Protein AF-A0A1G3M4K0-F1 (afdb_monomer_lite)

Radius of gyration: 13.22 Å; chains: 1; bounding box: 34×30×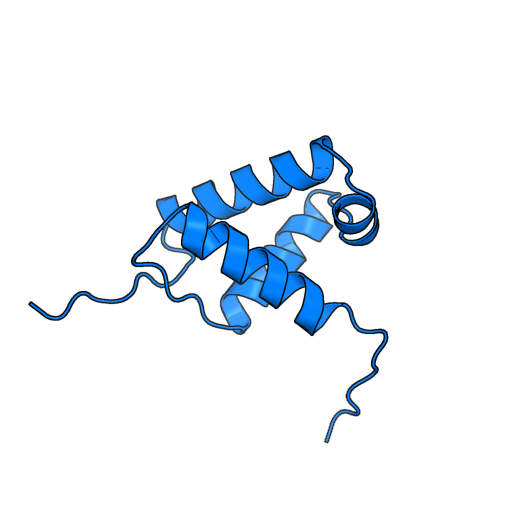35 Å

Secondary structure (DSSP, 8-state):
-----TT-GGGHHHHHHHHHHHHH-TTB---HHHHHHHHHHHHHTT--HHHHHTT-HHHHHHHHHHHHHHHHHT-S-B-----

Structure (mmCIF, N/CA/C/O backbone):
data_AF-A0A1G3M4K0-F1
#
_entry.id   AF-A0A1G3M4K0-F1
#
loop_
_atom_site.group_PDB
_atom_site.id
_atom_site.type_symbol
_atom_site.label_atom_id
_atom_site.label_alt_id
_atom_site.label_comp_id
_atom_site.label_asym_id
_atom_site.label_entity_id
_atom_site.label_seq_id
_atom_site.pdbx_PDB_ins_code
_atom_site.Cartn_x
_atom_site.Cartn_y
_atom_site.Cartn_z
_atom_site.occupancy
_atom_site.B_iso_or_equiv
_atom_site.auth_seq_id
_atom_site.auth_comp_id
_atom_site.auth_asym_id
_atom_site.auth_atom_id
_atom_site.pdbx_PDB_model_num
ATOM 1 N N . MET A 1 1 ? 12.731 -22.345 13.520 1.00 40.59 1 MET A N 1
ATOM 2 C CA . MET A 1 1 ? 12.763 -20.865 13.524 1.00 40.59 1 MET A CA 1
ATOM 3 C C . MET A 1 1 ? 13.179 -20.406 12.138 1.00 40.59 1 MET A C 1
ATOM 5 O O . MET A 1 1 ? 14.244 -20.848 11.723 1.00 40.59 1 MET A O 1
ATOM 9 N N . PRO A 1 2 ? 12.395 -19.624 11.376 1.00 48.06 2 PRO A N 1
ATOM 10 C CA . PRO A 1 2 ? 12.871 -19.192 10.073 1.00 48.06 2 PRO A CA 1
ATOM 11 C C . PRO A 1 2 ? 13.853 -18.027 10.243 1.00 48.06 2 PRO A C 1
ATOM 13 O O . PRO A 1 2 ? 13.591 -17.065 10.967 1.00 48.06 2 PRO A O 1
ATOM 16 N N . LEU A 1 3 ? 15.003 -18.183 9.593 1.00 47.28 3 LEU A N 1
ATOM 17 C CA . LEU A 1 3 ? 16.097 -17.226 9.492 1.00 47.28 3 LEU A CA 1
ATOM 18 C C . LEU A 1 3 ? 15.590 -15.942 8.816 1.00 47.28 3 LEU A C 1
ATOM 20 O O . LEU A 1 3 ? 14.970 -15.985 7.756 1.00 47.28 3 LEU A O 1
ATOM 24 N N . LEU A 1 4 ? 15.822 -14.796 9.455 1.00 49.38 4 LEU A N 1
ATOM 25 C CA . LEU A 1 4 ? 15.499 -13.481 8.907 1.00 49.38 4 LEU A CA 1
ATOM 26 C C . LEU A 1 4 ? 16.557 -13.102 7.867 1.00 49.38 4 LEU A C 1
ATOM 28 O O . LEU A 1 4 ? 17.576 -12.505 8.205 1.00 49.38 4 LEU A O 1
ATOM 32 N N . ASP A 1 5 ? 16.309 -13.446 6.607 1.00 47.09 5 ASP A N 1
ATOM 33 C CA . ASP A 1 5 ? 17.121 -12.983 5.486 1.00 47.09 5 ASP A CA 1
ATOM 34 C C . ASP A 1 5 ? 17.019 -11.442 5.366 1.00 47.09 5 ASP A C 1
ATOM 36 O O . ASP A 1 5 ? 15.927 -10.897 5.177 1.00 47.09 5 ASP A O 1
ATOM 40 N N . PRO A 1 6 ? 18.131 -10.687 5.433 1.00 49.94 6 PRO A N 1
ATOM 41 C CA . PRO A 1 6 ? 18.121 -9.226 5.280 1.00 49.94 6 PRO A CA 1
ATOM 42 C C . PRO A 1 6 ? 17.736 -8.776 3.860 1.00 49.94 6 PRO A C 1
ATOM 44 O O . PRO A 1 6 ? 17.485 -7.595 3.629 1.00 49.94 6 PRO A O 1
ATOM 47 N N . LYS A 1 7 ? 17.674 -9.720 2.913 1.00 49.91 7 LYS A N 1
ATOM 48 C CA . LYS A 1 7 ? 17.220 -9.521 1.533 1.00 49.91 7 LYS A CA 1
ATOM 49 C C . LYS A 1 7 ? 15.716 -9.708 1.354 1.00 49.91 7 LYS A C 1
ATOM 51 O O . LYS A 1 7 ? 15.231 -9.438 0.259 1.00 49.91 7 LYS A O 1
ATOM 56 N N . VAL A 1 8 ? 14.971 -10.159 2.369 1.00 50.06 8 VAL A N 1
ATOM 57 C CA . VAL A 1 8 ? 13.519 -10.280 2.212 1.00 50.06 8 VAL A CA 1
ATOM 58 C C . VAL A 1 8 ? 12.902 -8.889 2.365 1.00 50.06 8 VAL A C 1
ATOM 60 O O . VAL A 1 8 ? 12.959 -8.308 3.453 1.00 50.06 8 VAL A O 1
ATOM 63 N N . PRO A 1 9 ? 12.270 -8.339 1.313 1.00 52.16 9 PRO A N 1
ATOM 64 C CA . PRO A 1 9 ? 11.619 -7.036 1.372 1.00 52.16 9 PRO A CA 1
ATOM 65 C C . PRO A 1 9 ? 10.469 -6.972 2.383 1.00 52.16 9 PRO A C 1
ATOM 67 O O . PRO A 1 9 ? 10.040 -5.857 2.646 1.00 52.16 9 PRO A O 1
ATOM 70 N N . LEU A 1 10 ? 10.072 -8.102 3.001 1.00 53.91 10 LEU A N 1
ATOM 71 C CA . LEU A 1 10 ? 8.958 -8.313 3.946 1.00 53.91 10 LEU A CA 1
ATOM 72 C C . LEU A 1 10 ? 8.861 -7.317 5.115 1.00 53.91 10 LEU A C 1
ATOM 74 O O . LEU A 1 10 ? 7.869 -7.301 5.835 1.00 53.91 10 LEU A O 1
ATOM 78 N N . ARG A 1 11 ? 9.923 -6.552 5.393 1.00 67.88 11 ARG A N 1
ATOM 79 C CA . ARG A 1 11 ? 9.919 -5.488 6.413 1.00 67.88 11 ARG A CA 1
ATOM 80 C C . ARG A 1 11 ? 10.025 -4.084 5.825 1.00 67.88 11 ARG A C 1
ATOM 82 O O . ARG A 1 11 ? 9.700 -3.109 6.503 1.00 67.88 11 ARG A O 1
ATOM 89 N N . ALA A 1 12 ? 10.553 -3.931 4.616 1.00 77.06 12 ALA A N 1
ATOM 90 C CA . ALA A 1 12 ? 10.638 -2.638 3.943 1.00 77.06 12 ALA A CA 1
ATOM 91 C C . ALA A 1 12 ? 9.289 -2.266 3.317 1.00 77.06 12 ALA A C 1
ATOM 93 O O . ALA A 1 12 ? 8.837 -1.133 3.486 1.00 77.06 12 ALA A O 1
ATOM 94 N N . ASP A 1 13 ? 8.624 -3.232 2.684 1.00 78.00 13 ASP A N 1
ATOM 95 C CA . ASP A 1 13 ? 7.263 -3.096 2.167 1.00 78.00 13 ASP A CA 1
ATOM 96 C C . ASP A 1 13 ? 6.272 -2.765 3.292 1.00 78.00 13 ASP A C 1
ATOM 98 O O . ASP A 1 13 ? 5.546 -1.782 3.189 1.00 78.00 13 ASP A O 1
ATOM 102 N N . HIS A 1 14 ? 6.323 -3.464 4.430 1.00 82.12 14 HIS A N 1
ATOM 103 C CA . HIS A 1 14 ? 5.469 -3.197 5.594 1.00 82.12 14 HIS A CA 1
ATOM 104 C C . HIS A 1 14 ? 5.681 -1.792 6.159 1.00 82.12 14 HIS A C 1
ATOM 106 O O . HIS A 1 14 ? 4.715 -1.099 6.471 1.00 82.12 14 HIS A O 1
ATOM 112 N N . ARG A 1 15 ? 6.935 -1.326 6.259 1.00 83.38 15 ARG A N 1
ATOM 113 C CA . ARG A 1 15 ? 7.238 0.050 6.695 1.00 83.38 15 ARG A CA 1
ATOM 114 C C . ARG A 1 15 ? 6.681 1.084 5.719 1.00 83.38 15 ARG A C 1
ATOM 116 O O . ARG A 1 15 ? 6.132 2.099 6.152 1.00 83.38 15 ARG A O 1
ATOM 123 N N . PHE A 1 16 ? 6.799 0.822 4.419 1.00 84.31 16 PHE A N 1
ATOM 124 C CA . PHE A 1 16 ? 6.274 1.700 3.379 1.00 84.31 16 PHE A CA 1
ATOM 125 C C . PHE A 1 16 ? 4.741 1.740 3.395 1.00 84.31 16 PHE A C 1
ATOM 127 O O . PHE A 1 16 ? 4.154 2.823 3.414 1.00 84.31 16 PHE A O 1
ATOM 134 N N . LEU A 1 17 ? 4.096 0.575 3.487 1.00 84.56 17 LEU A N 1
ATOM 135 C CA . LEU A 1 17 ? 2.647 0.432 3.615 1.00 84.56 17 LEU A CA 1
ATOM 136 C C . LEU A 1 17 ? 2.130 1.121 4.876 1.00 84.56 17 LEU A C 1
ATOM 138 O O . LEU A 1 17 ? 1.195 1.909 4.783 1.00 84.56 17 LEU A O 1
ATOM 142 N N . LYS A 1 18 ? 2.778 0.922 6.028 1.00 84.06 18 LYS A N 1
ATOM 143 C CA . LYS A 1 18 ? 2.419 1.600 7.281 1.00 84.06 18 LYS A CA 1
ATOM 144 C C . LYS A 1 18 ? 2.476 3.120 7.136 1.00 84.06 18 LYS A C 1
ATOM 146 O O . LYS A 1 18 ? 1.553 3.812 7.563 1.00 84.06 18 LYS A O 1
ATOM 151 N N . LYS A 1 19 ? 3.517 3.650 6.484 1.00 84.44 19 LYS A N 1
ATOM 152 C CA . LYS A 1 19 ? 3.636 5.090 6.215 1.00 84.44 19 LYS A CA 1
ATOM 153 C C . LYS A 1 19 ? 2.521 5.579 5.287 1.00 84.44 19 LYS A C 1
ATOM 155 O O . LYS A 1 19 ? 1.880 6.579 5.597 1.00 84.44 19 LYS A O 1
ATOM 160 N N . LEU A 1 20 ? 2.227 4.865 4.202 1.00 83.25 20 LEU A N 1
ATOM 161 C CA . LEU A 1 20 ? 1.132 5.222 3.294 1.00 83.25 20 LEU A CA 1
ATOM 162 C C . LEU A 1 20 ? -0.243 5.166 3.965 1.00 83.25 20 LEU A C 1
ATOM 164 O O . LEU A 1 20 ? -1.054 6.068 3.763 1.00 83.25 20 LEU A O 1
ATOM 168 N N . VAL A 1 21 ? -0.494 4.147 4.784 1.00 82.44 21 VAL A N 1
ATOM 169 C CA . VAL A 1 21 ? -1.741 4.024 5.541 1.00 82.44 21 VAL A CA 1
ATOM 170 C C . VAL A 1 21 ? -1.862 5.159 6.550 1.00 82.44 21 VAL A C 1
ATOM 172 O O . VAL A 1 21 ? -2.896 5.812 6.553 1.00 82.44 21 VAL A O 1
ATOM 175 N N . SER A 1 22 ? -0.806 5.500 7.298 1.00 80.62 22 SER A N 1
ATOM 176 C CA . SER A 1 22 ? -0.841 6.643 8.228 1.00 80.62 22 SER A CA 1
ATOM 177 C C . SER A 1 22 ? -1.132 7.987 7.547 1.00 80.62 22 SER A C 1
ATOM 179 O O . SER A 1 22 ? -1.743 8.865 8.152 1.00 80.62 22 SER A O 1
ATOM 181 N N . LEU A 1 23 ? -0.734 8.141 6.278 1.00 79.94 23 LEU A N 1
ATOM 182 C CA . LEU A 1 23 ? -1.031 9.329 5.476 1.00 79.94 23 LEU A CA 1
ATOM 183 C C . LEU A 1 23 ? -2.471 9.326 4.947 1.00 79.94 23 LEU A C 1
ATOM 185 O O . LEU A 1 23 ? -3.070 10.387 4.806 1.00 79.94 23 LEU A O 1
ATOM 189 N N . SER A 1 24 ? -3.019 8.150 4.632 1.00 74.94 24 SER A N 1
ATOM 190 C CA . SER A 1 24 ? -4.352 8.015 4.036 1.00 74.94 24 SER A CA 1
ATOM 191 C C . SER A 1 24 ? -5.479 7.854 5.061 1.00 74.94 24 SER A C 1
ATOM 193 O O . SER A 1 24 ? -6.617 8.200 4.752 1.00 74.94 24 SER A O 1
ATOM 195 N N . ALA A 1 25 ? -5.201 7.294 6.236 1.00 70.44 25 ALA A N 1
ATOM 196 C CA . ALA A 1 25 ? -6.173 7.010 7.284 1.00 70.44 25 ALA A CA 1
ATOM 197 C C . ALA A 1 25 ? -5.491 7.056 8.661 1.00 70.44 25 ALA A C 1
ATOM 199 O O . ALA A 1 25 ? -4.747 6.150 9.031 1.00 70.44 25 ALA A O 1
ATOM 200 N N . LYS A 1 26 ? -5.789 8.099 9.449 1.00 67.00 26 LYS A N 1
ATOM 201 C CA . LYS A 1 26 ? -5.254 8.263 10.815 1.00 67.00 26 LYS A CA 1
ATOM 202 C C . LYS A 1 26 ? -5.712 7.167 11.791 1.00 67.00 26 LYS A C 1
ATOM 204 O O . LYS A 1 26 ? -5.013 6.904 12.762 1.00 67.00 26 LYS A O 1
ATOM 209 N N . ASN A 1 27 ? -6.837 6.509 11.500 1.00 68.25 27 ASN A N 1
ATOM 210 C CA . ASN A 1 27 ? -7.456 5.488 12.352 1.00 68.25 27 ASN A CA 1
ATOM 211 C C . ASN A 1 27 ? -7.364 4.082 11.746 1.00 68.25 27 ASN A C 1
ATOM 213 O O . ASN A 1 27 ? -8.211 3.247 12.026 1.00 68.25 27 ASN A O 1
ATOM 217 N N . ALA A 1 28 ? -6.407 3.803 10.865 1.00 71.81 28 ALA A N 1
ATOM 218 C CA . ALA A 1 28 ? -6.161 2.438 10.406 1.00 71.81 28 ALA A CA 1
ATOM 219 C C . ALA A 1 28 ? -4.944 1.878 11.143 1.00 71.81 28 ALA A C 1
ATOM 221 O O . ALA A 1 28 ? -3.894 2.523 11.163 1.00 71.81 28 ALA A O 1
ATOM 222 N N . ASP A 1 29 ? -5.084 0.686 11.723 1.00 75.88 29 ASP A N 1
ATOM 223 C CA . ASP A 1 29 ? -3.980 -0.034 12.367 1.00 75.88 29 ASP A CA 1
ATOM 224 C C . ASP A 1 29 ? -3.895 -1.454 11.794 1.00 75.88 29 ASP A C 1
ATOM 226 O O . ASP A 1 29 ? -4.335 -2.416 12.423 1.00 75.88 29 ASP A O 1
ATOM 230 N N . PRO A 1 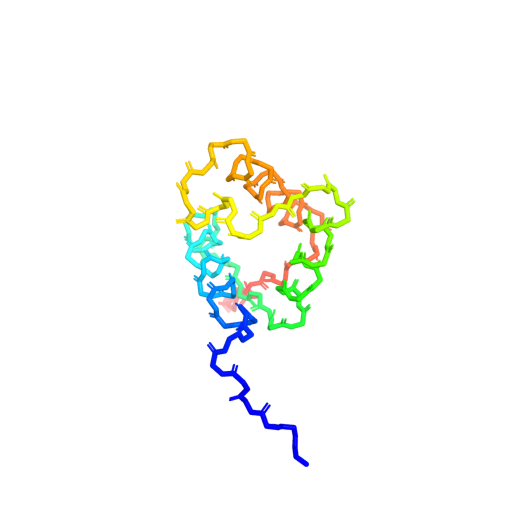30 ? -3.410 -1.592 10.545 1.00 78.19 30 PRO A N 1
ATOM 231 C CA . PRO A 1 30 ? -3.401 -2.877 9.879 1.00 78.19 30 PRO A CA 1
ATOM 232 C C . PRO A 1 30 ? -2.381 -3.822 10.499 1.00 78.19 30 PRO A C 1
ATOM 234 O O . PRO A 1 30 ? -1.243 -3.450 10.810 1.00 78.19 30 PRO A O 1
ATOM 237 N N . THR A 1 31 ? -2.768 -5.082 10.590 1.00 81.19 31 THR A N 1
ATOM 238 C CA . THR A 1 31 ? -1.913 -6.172 11.038 1.00 81.19 31 THR A CA 1
ATOM 239 C C . THR A 1 31 ? -0.863 -6.531 9.974 1.00 81.19 31 THR A C 1
ATOM 241 O O . THR A 1 31 ? -1.066 -6.326 8.771 1.00 81.19 31 THR A O 1
ATOM 244 N N . PRO A 1 32 ? 0.263 -7.156 10.368 1.00 79.31 32 PRO A N 1
ATOM 245 C CA . PRO A 1 32 ? 1.252 -7.662 9.414 1.00 79.31 32 PRO A CA 1
ATOM 246 C C . PRO A 1 32 ? 0.673 -8.657 8.395 1.00 79.31 32 PRO A C 1
ATOM 248 O O . PRO A 1 32 ? 1.147 -8.731 7.263 1.00 79.31 32 PRO A O 1
ATOM 251 N N . ALA A 1 33 ? -0.358 -9.418 8.778 1.00 79.50 33 ALA A N 1
ATOM 252 C CA . ALA A 1 33 ? -1.039 -10.354 7.886 1.00 79.50 33 ALA A CA 1
ATOM 253 C C . ALA A 1 33 ? -1.794 -9.626 6.762 1.00 79.50 33 ALA A C 1
ATOM 255 O O . ALA A 1 33 ? -1.729 -10.041 5.604 1.00 79.50 33 ALA A O 1
ATOM 256 N N . GLU A 1 34 ? -2.438 -8.503 7.074 1.00 82.81 34 GLU A N 1
ATOM 257 C CA . GLU A 1 34 ? -3.119 -7.677 6.076 1.00 82.81 34 GLU A CA 1
ATOM 258 C C . GLU A 1 34 ? -2.120 -6.987 5.142 1.00 82.81 34 GLU A C 1
ATOM 260 O O . GLU A 1 34 ? -2.341 -6.937 3.931 1.00 82.81 34 GLU A O 1
ATOM 265 N N . PHE A 1 35 ? -0.969 -6.537 5.657 1.00 84.31 35 PHE A N 1
ATOM 266 C CA . PHE A 1 35 ? 0.106 -6.027 4.799 1.00 84.31 35 PHE A CA 1
ATOM 267 C C . PHE A 1 35 ? 0.684 -7.097 3.876 1.00 84.31 35 PHE A C 1
ATOM 269 O O . PHE A 1 35 ? 0.922 -6.812 2.703 1.00 84.31 35 PHE A O 1
ATOM 276 N N . ASN A 1 36 ? 0.845 -8.332 4.354 1.00 85.19 36 ASN A N 1
ATOM 277 C CA . ASN A 1 36 ? 1.239 -9.452 3.497 1.00 85.19 36 ASN A CA 1
ATOM 278 C C . ASN A 1 36 ? 0.208 -9.708 2.395 1.00 85.19 36 ASN A C 1
ATOM 280 O O . ASN A 1 36 ? 0.582 -9.962 1.251 1.00 85.19 36 ASN A O 1
ATOM 284 N N . HIS A 1 37 ? -1.083 -9.611 2.716 1.00 85.44 37 HIS A N 1
ATOM 285 C CA . HIS A 1 37 ? -2.142 -9.764 1.726 1.00 85.44 37 HIS A CA 1
ATOM 286 C C . HIS A 1 37 ? -2.085 -8.653 0.670 1.00 85.44 37 HIS A C 1
ATOM 288 O O . HIS A 1 37 ? -2.029 -8.942 -0.522 1.00 85.44 37 HIS A O 1
ATOM 294 N N . VAL A 1 38 ? -1.987 -7.393 1.096 1.00 86.81 38 VAL A N 1
ATOM 295 C CA . VAL A 1 38 ? -1.811 -6.226 0.215 1.00 86.81 38 VAL A CA 1
ATOM 296 C C . VAL A 1 38 ? -0.576 -6.372 -0.678 1.00 86.81 38 VAL A C 1
ATOM 298 O O . VAL A 1 38 ? -0.668 -6.159 -1.885 1.00 86.81 38 VAL A O 1
ATOM 301 N N . SER A 1 39 ? 0.556 -6.783 -0.104 1.00 87.06 39 SER A N 1
ATOM 302 C CA . SER A 1 39 ? 1.815 -7.015 -0.820 1.00 87.06 39 SER A CA 1
ATOM 303 C C . SER A 1 39 ? 1.663 -8.123 -1.869 1.00 87.06 39 SER A C 1
ATOM 305 O O . SER A 1 39 ? 2.055 -7.949 -3.024 1.00 87.06 39 SER A O 1
ATOM 307 N N . ARG A 1 40 ? 0.982 -9.222 -1.519 1.00 86.75 40 ARG A N 1
ATOM 308 C CA . ARG A 1 40 ? 0.681 -10.321 -2.445 1.00 86.75 40 ARG A CA 1
ATOM 309 C C . ARG A 1 40 ? -0.233 -9.883 -3.588 1.00 86.75 40 ARG A C 1
ATOM 311 O O . ARG A 1 40 ? 0.055 -10.203 -4.738 1.00 86.75 40 ARG A O 1
ATOM 318 N N . VAL A 1 41 ? -1.318 -9.164 -3.300 1.00 87.81 41 VAL A N 1
ATOM 319 C CA . VAL A 1 41 ? -2.241 -8.683 -4.342 1.00 87.81 41 VAL A CA 1
ATOM 320 C C . VAL A 1 41 ? -1.539 -7.675 -5.251 1.00 87.81 41 VAL A C 1
ATOM 322 O O . VAL A 1 41 ? -1.695 -7.746 -6.466 1.00 87.81 41 VAL A O 1
ATOM 325 N N . PHE A 1 42 ? -0.707 -6.793 -4.695 1.00 89.12 42 PHE A N 1
ATOM 326 C CA . PHE A 1 42 ? 0.111 -5.871 -5.480 1.00 89.12 42 PHE A CA 1
ATOM 327 C C . PHE A 1 42 ? 1.004 -6.611 -6.488 1.00 89.12 42 PHE A C 1
ATOM 329 O O . PHE A 1 42 ? 1.013 -6.245 -7.662 1.00 89.12 42 PHE A O 1
ATOM 336 N N . SER A 1 43 ? 1.668 -7.696 -6.075 1.00 88.06 43 SER A N 1
ATOM 337 C CA . SER A 1 43 ? 2.452 -8.535 -6.992 1.00 88.06 43 SER A CA 1
ATOM 338 C C . SER A 1 43 ? 1.598 -9.264 -8.036 1.00 88.06 43 SER A C 1
ATOM 340 O O . SER A 1 43 ? 1.997 -9.333 -9.195 1.00 88.06 43 SER A O 1
ATOM 342 N N . ILE A 1 44 ? 0.411 -9.766 -7.669 1.00 90.25 44 ILE A N 1
ATOM 343 C CA . ILE A 1 44 ? -0.518 -10.425 -8.612 1.00 90.25 44 ILE 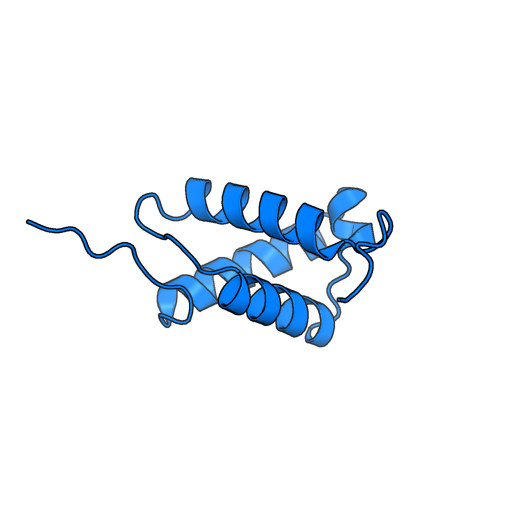A CA 1
ATOM 344 C C . ILE A 1 44 ? -0.998 -9.452 -9.698 1.00 90.25 44 ILE A C 1
ATOM 346 O O . ILE A 1 44 ? -1.144 -9.840 -10.853 1.00 90.25 44 ILE A O 1
ATOM 350 N N . LEU A 1 45 ? -1.197 -8.179 -9.353 1.00 87.56 45 LEU A N 1
ATOM 351 C CA . LEU A 1 45 ? -1.589 -7.126 -10.295 1.00 87.56 45 LEU A CA 1
ATOM 352 C C . LEU A 1 45 ? -0.426 -6.612 -11.165 1.00 87.56 45 LEU A C 1
ATOM 354 O O . LEU A 1 45 ? -0.586 -5.619 -11.872 1.00 87.56 45 LEU A O 1
ATOM 358 N N . GLY A 1 46 ? 0.744 -7.258 -11.114 1.00 89.06 46 GLY A N 1
ATOM 359 C CA . GLY A 1 46 ? 1.928 -6.880 -11.891 1.00 89.06 46 GLY A CA 1
ATOM 360 C C . GLY A 1 46 ? 2.773 -5.768 -11.263 1.00 89.06 46 GLY A C 1
ATOM 361 O O . GLY A 1 46 ? 3.679 -5.242 -11.917 1.00 89.06 46 GLY A O 1
ATOM 362 N N . GLY A 1 47 ? 2.495 -5.407 -10.008 1.00 89.62 47 GLY A N 1
ATOM 363 C CA . GLY A 1 47 ? 3.263 -4.433 -9.244 1.00 89.62 47 GLY A CA 1
ATOM 364 C C . GLY A 1 47 ? 4.622 -4.975 -8.801 1.00 89.62 47 GLY A C 1
ATOM 365 O O . GLY A 1 47 ? 4.745 -6.126 -8.375 1.00 89.62 47 GLY A O 1
ATOM 366 N N . SER A 1 48 ? 5.654 -4.132 -8.869 1.00 88.88 48 SER A N 1
ATOM 367 C CA . SER A 1 48 ? 7.010 -4.489 -8.438 1.00 88.88 48 SER A CA 1
ATOM 368 C C . SER A 1 48 ? 7.491 -3.607 -7.294 1.00 88.88 48 SER A C 1
ATOM 370 O O . SER A 1 48 ? 7.631 -2.393 -7.442 1.00 88.88 48 SER A O 1
ATOM 372 N N . TRP A 1 49 ? 7.814 -4.229 -6.157 1.00 86.38 49 TRP A N 1
ATOM 373 C CA . TRP A 1 49 ? 8.398 -3.535 -5.007 1.00 86.38 49 TRP A CA 1
ATOM 374 C C . TRP A 1 49 ? 9.748 -2.909 -5.338 1.00 86.38 49 TRP A C 1
ATOM 376 O O . TRP A 1 49 ? 10.036 -1.804 -4.891 1.00 86.38 49 TRP A O 1
ATOM 386 N N . GLU A 1 50 ? 10.553 -3.569 -6.169 1.00 88.44 50 GLU A N 1
ATOM 387 C CA . GLU A 1 50 ? 11.812 -2.997 -6.641 1.00 88.44 50 GLU A CA 1
ATOM 388 C C . GLU A 1 50 ? 11.566 -1.691 -7.404 1.00 88.44 50 GLU A C 1
ATOM 390 O O . GLU A 1 50 ? 12.216 -0.681 -7.131 1.00 88.44 50 GLU A O 1
ATOM 395 N N . ARG A 1 51 ? 10.583 -1.678 -8.315 1.00 87.56 51 ARG A N 1
ATOM 396 C CA . ARG A 1 51 ? 10.227 -0.469 -9.066 1.00 87.56 51 ARG A CA 1
ATOM 397 C C . ARG A 1 51 ? 9.664 0.619 -8.154 1.00 87.56 51 ARG A C 1
ATOM 399 O O . ARG A 1 51 ? 10.023 1.779 -8.331 1.00 87.56 51 ARG A O 1
ATOM 406 N N . VAL A 1 52 ? 8.875 0.264 -7.136 1.00 88.25 52 VAL A N 1
ATOM 407 C CA . VAL A 1 52 ? 8.426 1.211 -6.096 1.00 88.25 52 VAL A CA 1
ATOM 408 C C . VAL A 1 52 ? 9.620 1.862 -5.397 1.00 88.25 52 VAL A C 1
ATOM 410 O O . VAL A 1 52 ? 9.673 3.087 -5.302 1.00 88.25 52 VAL A O 1
ATOM 413 N N . PHE A 1 53 ? 10.599 1.074 -4.946 1.00 86.06 53 PHE A N 1
ATOM 414 C CA . PHE A 1 53 ? 11.775 1.603 -4.248 1.00 86.06 53 PHE A CA 1
ATOM 415 C C . PHE A 1 53 ? 12.723 2.390 -5.161 1.00 86.06 53 PHE A C 1
ATOM 417 O O . PHE A 1 53 ? 13.423 3.277 -4.679 1.00 86.06 53 PHE A O 1
ATOM 424 N N . ARG A 1 54 ? 12.702 2.132 -6.474 1.00 90.12 54 ARG A N 1
ATOM 425 C CA . ARG A 1 54 ? 13.374 2.957 -7.493 1.00 90.12 54 ARG A CA 1
ATOM 426 C C . ARG A 1 54 ? 12.586 4.218 -7.886 1.00 90.12 54 ARG A C 1
ATOM 428 O O . ARG A 1 54 ? 13.082 5.002 -8.687 1.00 90.12 54 ARG A O 1
ATOM 435 N N . GLY A 1 55 ? 11.389 4.430 -7.332 1.00 87.00 55 GLY A N 1
ATOM 436 C CA . GLY A 1 55 ? 10.585 5.633 -7.561 1.00 87.00 55 GLY A CA 1
ATOM 437 C C . GLY A 1 55 ? 9.628 5.565 -8.754 1.00 87.00 55 GLY A C 1
ATOM 438 O O . GLY A 1 55 ? 9.200 6.612 -9.232 1.00 87.00 55 GLY A O 1
ATOM 439 N N . SER A 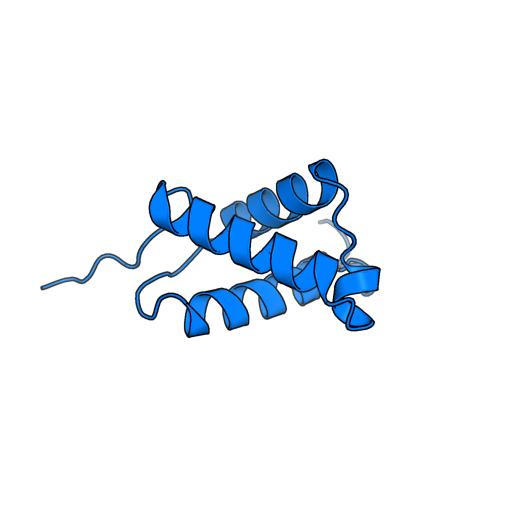1 56 ? 9.274 4.369 -9.236 1.00 91.44 56 SER A N 1
ATOM 440 C CA . SER A 1 56 ? 8.301 4.188 -10.323 1.00 91.44 56 SER A CA 1
ATOM 441 C C . SER A 1 56 ? 6.940 4.802 -9.961 1.00 91.44 56 SER A C 1
ATOM 443 O O . SER A 1 56 ? 6.289 4.333 -9.018 1.00 91.44 56 SER A O 1
ATOM 445 N N . PRO A 1 57 ? 6.475 5.835 -10.688 1.00 89.12 57 PRO A N 1
ATOM 446 C CA . PRO A 1 57 ? 5.222 6.508 -10.370 1.00 89.12 57 PRO A CA 1
ATOM 447 C C . PRO A 1 57 ? 4.010 5.594 -10.579 1.00 89.12 57 PRO A C 1
ATOM 449 O O . PRO A 1 57 ? 3.067 5.661 -9.789 1.00 89.12 57 PRO A O 1
ATOM 452 N N . ASP A 1 58 ? 4.050 4.710 -11.578 1.00 90.81 58 ASP A N 1
ATOM 453 C CA . ASP A 1 58 ? 2.950 3.797 -11.902 1.00 90.81 58 ASP A CA 1
ATOM 454 C C . ASP A 1 58 ? 2.738 2.756 -10.801 1.00 90.81 58 ASP A C 1
ATOM 456 O O . ASP A 1 58 ? 1.620 2.577 -10.309 1.00 90.81 58 ASP A O 1
ATOM 460 N N . ASP A 1 59 ? 3.821 2.127 -10.335 1.00 90.38 59 ASP A N 1
ATOM 461 C CA . ASP A 1 59 ? 3.754 1.144 -9.251 1.00 90.38 59 ASP A CA 1
ATOM 462 C C . ASP A 1 59 ? 3.330 1.804 -7.925 1.00 90.38 59 ASP A C 1
ATOM 464 O O . ASP A 1 59 ? 2.528 1.246 -7.171 1.00 90.38 59 ASP A O 1
ATOM 468 N N . ILE A 1 60 ? 3.799 3.029 -7.650 1.00 89.31 60 ILE A N 1
ATOM 469 C CA . ILE A 1 60 ? 3.375 3.799 -6.470 1.00 89.31 60 ILE A CA 1
ATOM 470 C C . ILE A 1 60 ? 1.881 4.144 -6.552 1.00 89.31 60 ILE A C 1
ATOM 472 O O . ILE A 1 60 ? 1.169 4.060 -5.543 1.00 89.31 60 ILE A O 1
ATOM 476 N N . GLN A 1 61 ? 1.380 4.539 -7.726 1.00 90.88 61 GLN A N 1
ATOM 477 C CA . GLN A 1 61 ? -0.045 4.814 -7.918 1.00 90.88 61 GLN A CA 1
ATOM 478 C C . GLN A 1 61 ? -0.895 3.555 -7.751 1.00 90.88 61 GLN A C 1
ATOM 480 O O . GLN A 1 61 ? -1.928 3.619 -7.078 1.00 90.88 61 GLN A O 1
ATOM 485 N N . LEU A 1 62 ? -0.464 2.423 -8.312 1.00 90.50 62 LEU A N 1
ATOM 486 C CA . LEU A 1 62 ? -1.138 1.136 -8.150 1.00 90.50 62 LEU A CA 1
ATOM 487 C C . LEU A 1 62 ? -1.260 0.772 -6.666 1.00 90.50 62 LEU A C 1
ATOM 489 O O . LEU A 1 62 ? -2.358 0.479 -6.189 1.00 90.50 62 LEU A O 1
ATOM 493 N N . LEU A 1 63 ? -0.162 0.897 -5.916 1.00 89.31 63 LEU A N 1
ATOM 494 C CA . LEU A 1 63 ? -0.133 0.617 -4.482 1.00 89.31 63 LEU A CA 1
ATOM 495 C C . LEU A 1 63 ? -1.089 1.528 -3.691 1.00 89.31 63 LEU A C 1
ATOM 497 O O . LEU A 1 63 ? -1.839 1.056 -2.837 1.00 89.31 63 LEU A O 1
ATOM 501 N N . LYS A 1 64 ? -1.123 2.832 -4.002 1.00 88.06 64 LYS A N 1
ATOM 502 C CA . LYS A 1 64 ? -2.056 3.787 -3.372 1.00 88.06 64 LYS A CA 1
ATOM 503 C C . LYS A 1 64 ? -3.519 3.453 -3.670 1.00 88.06 64 LYS A C 1
ATOM 505 O O . LYS A 1 64 ? -4.352 3.518 -2.765 1.00 88.06 64 LYS A O 1
ATOM 510 N N . ARG A 1 65 ? -3.847 3.102 -4.919 1.00 89.19 65 ARG A N 1
ATOM 511 C CA . ARG A 1 65 ? -5.210 2.696 -5.311 1.00 89.19 65 ARG A CA 1
ATOM 512 C C . ARG A 1 65 ? -5.633 1.436 -4.567 1.00 89.19 65 ARG A C 1
ATOM 514 O O . ARG A 1 65 ? -6.744 1.392 -4.042 1.00 89.19 65 ARG A O 1
ATOM 521 N N . LEU A 1 66 ? -4.731 0.463 -4.469 1.00 88.62 66 LEU A N 1
ATOM 522 C CA . LEU A 1 66 ? -4.976 -0.792 -3.773 1.00 88.62 66 LEU A CA 1
ATOM 523 C C . LEU A 1 66 ? -5.203 -0.582 -2.273 1.00 88.62 66 LEU A C 1
ATOM 525 O O . LEU A 1 66 ? -6.180 -1.090 -1.734 1.00 88.62 66 LEU A O 1
ATOM 529 N N . LEU A 1 67 ? -4.381 0.242 -1.617 1.00 86.00 67 LEU A N 1
ATOM 530 C CA . LEU A 1 67 ? -4.582 0.619 -0.214 1.00 86.00 67 LEU A CA 1
ATOM 531 C C . LEU A 1 67 ? -5.917 1.335 0.013 1.00 86.00 67 LEU A C 1
ATOM 533 O O . LEU A 1 67 ? -6.633 1.020 0.962 1.00 86.00 67 LEU A O 1
ATOM 537 N N . LYS A 1 68 ? -6.289 2.269 -0.868 1.00 85.25 68 LYS A N 1
ATOM 538 C CA . LYS A 1 68 ? -7.577 2.971 -0.781 1.00 85.25 68 LYS A CA 1
ATOM 539 C C . LYS A 1 68 ? -8.755 2.006 -0.926 1.00 85.25 68 LYS A C 1
ATOM 541 O O . LYS A 1 68 ? -9.739 2.138 -0.202 1.00 85.25 68 LYS A O 1
ATOM 546 N N . LEU A 1 69 ? -8.657 1.041 -1.840 1.00 86.31 69 LEU A N 1
ATOM 547 C CA . LEU A 1 69 ? -9.676 0.012 -2.039 1.00 86.31 69 LEU A CA 1
ATOM 548 C C . LEU A 1 69 ? -9.756 -0.915 -0.821 1.00 86.31 69 LEU A C 1
ATOM 550 O O . LEU A 1 69 ? -10.848 -1.152 -0.311 1.00 86.31 69 LEU A O 1
ATOM 554 N N . ALA A 1 70 ? -8.611 -1.339 -0.287 1.00 84.69 70 ALA A N 1
ATOM 555 C CA . ALA A 1 70 ? -8.539 -2.160 0.914 1.00 84.69 70 ALA A CA 1
ATOM 556 C C . ALA A 1 70 ? -9.155 -1.456 2.141 1.00 84.69 70 ALA A C 1
ATOM 558 O O . ALA A 1 70 ? -9.959 -2.054 2.852 1.00 84.69 70 ALA A O 1
ATOM 559 N N . LEU A 1 71 ? -8.884 -0.159 2.333 1.00 81.62 71 LEU A N 1
ATOM 560 C CA . LEU A 1 71 ? -9.506 0.659 3.386 1.00 81.62 71 LEU A CA 1
ATOM 561 C C . LEU A 1 71 ? -11.016 0.856 3.176 1.00 81.62 71 LEU A C 1
ATOM 563 O O . LEU A 1 71 ? -11.783 0.852 4.143 1.00 81.62 71 LEU A O 1
ATOM 567 N N . LYS A 1 72 ? -11.453 1.050 1.924 1.00 81.38 72 LYS A N 1
ATOM 568 C CA . LYS A 1 72 ? -12.867 1.265 1.577 1.00 81.38 72 LYS A CA 1
ATOM 569 C C . LYS A 1 72 ? -13.706 0.012 1.824 1.00 81.38 72 LYS A C 1
ATOM 571 O O . LYS A 1 72 ? -14.810 0.129 2.341 1.00 81.38 72 LYS A O 1
ATOM 576 N N . HIS A 1 73 ? -13.180 -1.155 1.465 1.00 79.06 73 HIS A N 1
ATOM 577 C CA . HIS A 1 73 ? -13.879 -2.435 1.589 1.00 79.06 73 HIS A CA 1
ATOM 578 C C . HIS A 1 73 ? -13.663 -3.133 2.942 1.00 79.06 73 HIS A C 1
ATOM 580 O O . HIS A 1 73 ? -14.222 -4.201 3.158 1.00 79.06 73 HIS A O 1
ATOM 586 N N . GLY A 1 74 ? -12.887 -2.541 3.858 1.00 72.62 74 GLY A N 1
ATOM 587 C CA . GLY A 1 74 ? -12.667 -3.104 5.195 1.00 72.62 74 GLY A CA 1
ATOM 588 C C . GLY A 1 74 ? -11.685 -4.279 5.234 1.00 72.62 74 GLY A C 1
ATOM 589 O O . GLY A 1 74 ? -11.668 -5.010 6.212 1.00 72.62 74 GLY A O 1
ATOM 590 N N . TYR A 1 75 ? -10.848 -4.445 4.206 1.00 74.31 75 TYR A N 1
ATOM 591 C CA . TYR A 1 75 ? -9.752 -5.427 4.190 1.00 74.31 75 TYR A CA 1
ATOM 592 C C . TYR A 1 75 ? -8.540 -5.003 5.033 1.00 74.31 75 TYR A C 1
ATOM 594 O O . TYR A 1 75 ? -7.567 -5.746 5.129 1.00 74.31 75 TYR A O 1
ATOM 602 N N . LEU A 1 76 ? -8.564 -3.782 5.571 1.00 74.94 76 LEU A N 1
ATOM 603 C CA . LEU A 1 76 ? -7.587 -3.275 6.524 1.00 74.94 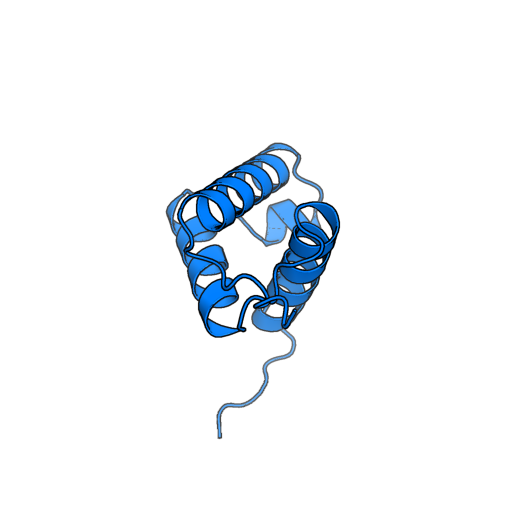76 LEU A CA 1
ATOM 604 C C . LEU A 1 76 ? -8.326 -2.904 7.802 1.00 74.94 76 LEU A C 1
ATOM 606 O O . LEU A 1 76 ? -9.248 -2.080 7.766 1.00 74.94 76 LEU A O 1
ATOM 610 N N . THR A 1 77 ? -7.893 -3.498 8.908 1.00 71.12 77 THR A N 1
ATOM 611 C CA . THR A 1 77 ? -8.457 -3.275 10.233 1.00 71.12 77 THR A CA 1
ATOM 612 C C . THR A 1 77 ? -8.386 -1.786 10.565 1.00 71.12 77 THR A C 1
ATOM 614 O O . THR A 1 77 ? -7.321 -1.155 10.580 1.00 71.12 77 THR A O 1
ATOM 617 N N . LYS A 1 78 ? -9.560 -1.190 10.782 1.00 64.50 78 LYS A N 1
ATOM 618 C CA . LYS A 1 78 ? -9.674 0.166 11.315 1.00 64.50 78 LYS A CA 1
ATOM 619 C C . LYS A 1 78 ? -9.486 0.064 12.821 1.00 64.50 78 LYS A C 1
ATOM 621 O O . LYS A 1 78 ? -10.076 -0.803 13.453 1.00 64.50 78 LYS A O 1
ATOM 626 N N . LYS A 1 79 ? -8.650 0.934 13.378 1.00 53.59 79 LYS A N 1
ATOM 627 C CA . LYS A 1 79 ? -8.509 1.117 14.814 1.00 53.59 79 LYS A CA 1
ATOM 628 C C . LYS A 1 79 ? -9.894 1.470 15.344 1.00 53.59 79 LYS A C 1
ATOM 630 O O . LYS A 1 79 ? -10.444 2.508 14.978 1.00 53.59 79 LYS A O 1
ATOM 635 N N . GLU A 1 80 ? -10.470 0.557 16.113 1.00 46.69 80 GLU A N 1
ATOM 636 C CA . GLU A 1 80 ? -11.720 0.775 16.823 1.00 46.69 80 GLU A CA 1
ATOM 637 C C . GLU A 1 80 ? -11.488 1.980 17.743 1.00 46.69 80 GLU A C 1
ATOM 639 O O . GLU A 1 80 ? -10.643 1.940 18.641 1.00 46.69 80 GLU A O 1
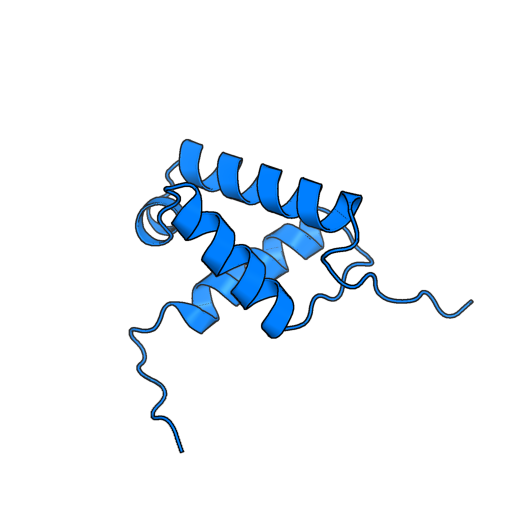ATOM 644 N N . SER A 1 81 ? -12.124 3.109 17.425 1.00 40.94 81 SER A N 1
ATOM 645 C CA . SER A 1 81 ? -12.192 4.233 18.351 1.00 40.94 81 SER A CA 1
ATOM 646 C C . SER A 1 81 ? -13.034 3.749 19.522 1.00 40.94 81 SER A C 1
ATOM 648 O O . SER A 1 81 ? -14.238 3.584 19.372 1.00 40.94 81 SER A O 1
ATOM 650 N N . TRP A 1 82 ? -12.390 3.471 20.652 1.00 44.53 82 TRP A N 1
ATOM 651 C CA . TRP A 1 82 ? -13.083 3.483 21.933 1.00 44.53 82 TRP A CA 1
ATOM 652 C C . TRP A 1 82 ? -13.551 4.924 22.167 1.00 44.53 82 TRP A C 1
ATOM 654 O O . TRP A 1 82 ? -12.709 5.822 22.257 1.00 44.53 82 TRP A O 1
ATOM 664 N N . ASP A 1 83 ? -14.870 5.120 22.137 1.00 38.28 83 ASP A N 1
ATOM 665 C CA . ASP A 1 83 ? -15.566 6.298 22.677 1.00 38.28 83 ASP A CA 1
ATOM 666 C C . ASP A 1 83 ? -15.504 6.266 24.213 1.00 38.28 83 ASP A C 1
ATOM 668 O O . ASP A 1 83 ? -15.715 5.167 24.786 1.00 38.28 83 ASP A O 1
#

Sequence (83 aa):
MPLLDPKVPLRADHRFLKKLVSLSAKNADPTPAEFNHVSRVFSILGGSWERVFRGSPDDIQLLKRLLKLALKHGYLTKKESWD

Foldseek 3Di:
DDDDDPPPCLVVQVVVLVVLCCVVPVFFDFDSVLSVVLVVVLVVVVADPVCVVVPPPVSVVSSSVSSVVCVVVVSTPGRPPDD

pLDDT: mean 76.66, std 15.1, range [38.28, 91.44]